Protein AF-A0AAW6PBZ6-F1 (afdb_monomer_lite)

Secondary structure (DSSP, 8-state):
-----------HHHHHHHH---B-TTT-SB-HHHHHHHH--

Foldseek 3Di:
DPPDPCPDDDDQVVCCVPVLWHADPVVRHTPPVSSVVSVVD

Sequence (41 aa):
MLEGVLDEYISIESSKLRYGVVIDPATLKIDVVATAALRAR

Radius of gyration: 10.84 Å; chains: 1; bounding box: 22×21×25 Å

Structure (mmCIF, N/CA/C/O backbone):
data_AF-A0AAW6PBZ6-F1
#
_entry.id   AF-A0AAW6PBZ6-F1
#
loop_
_atom_site.group_PDB
_atom_site.id
_atom_site.type_symbol
_atom_site.label_atom_id
_atom_site.label_alt_id
_atom_site.label_comp_id
_atom_site.label_asym_id
_atom_site.label_entity_id
_atom_site.label_seq_id
_atom_site.pdbx_PDB_ins_code
_atom_site.Cartn_x
_atom_site.Cartn_y
_atom_site.Cartn_z
_atom_site.occupancy
_atom_site.B_iso_or_equiv
_atom_site.auth_seq_id
_atom_site.auth_comp_id
_atom_site.auth_asym_id
_atom_site.auth_atom_id
_atom_site.pdbx_PDB_model_num
ATOM 1 N N . MET A 1 1 ? -13.171 3.754 -15.443 1.00 44.00 1 MET A N 1
ATOM 2 C CA . MET A 1 1 ? -12.154 3.652 -16.505 1.00 44.00 1 MET A CA 1
ATOM 3 C C . MET A 1 1 ? -10.806 3.743 -15.803 1.00 44.00 1 MET A C 1
ATOM 5 O O . MET A 1 1 ? -10.566 4.749 -15.150 1.00 44.00 1 MET A O 1
ATOM 9 N N . LEU A 1 2 ? -10.016 2.663 -15.770 1.00 49.56 2 LEU A N 1
ATOM 10 C CA . LEU A 1 2 ? -8.654 2.685 -15.214 1.00 49.56 2 LEU A CA 1
ATOM 11 C C . LEU A 1 2 ? -7.745 3.291 -16.295 1.00 49.56 2 LEU A C 1
ATOM 13 O O . LEU A 1 2 ? -7.022 2.581 -16.985 1.00 49.56 2 LEU A O 1
ATOM 17 N N . GLU A 1 3 ? -7.916 4.586 -16.553 1.00 55.81 3 GLU A N 1
ATOM 18 C CA . GLU A 1 3 ? -7.099 5.309 -17.528 1.00 55.81 3 GLU A CA 1
ATOM 19 C C . GLU A 1 3 ? -5.787 5.701 -16.867 1.00 55.81 3 GLU A C 1
ATOM 21 O O . GLU A 1 3 ? -5.746 6.561 -15.992 1.00 55.81 3 GLU A O 1
ATOM 26 N N . GLY A 1 4 ? -4.721 5.021 -17.263 1.00 51.78 4 GLY A N 1
ATOM 27 C CA . GLY A 1 4 ? -3.383 5.234 -16.738 1.00 51.78 4 GLY A CA 1
ATOM 28 C C . GLY A 1 4 ? -2.701 3.894 -16.586 1.00 51.78 4 GLY A C 1
ATOM 29 O O . GLY A 1 4 ? -2.671 3.330 -15.496 1.00 51.78 4 GLY A O 1
ATOM 30 N N . VAL A 1 5 ? -2.202 3.354 -17.698 1.00 56.22 5 VAL A N 1
ATOM 31 C CA . VAL A 1 5 ? -1.270 2.225 -17.668 1.00 56.22 5 VAL A CA 1
ATOM 32 C C . VAL A 1 5 ? -0.094 2.665 -16.791 1.00 56.22 5 VAL A C 1
ATOM 34 O O . VAL A 1 5 ? 0.664 3.554 -17.172 1.00 56.22 5 VAL A O 1
ATOM 37 N N . LEU A 1 6 ? -0.007 2.125 -15.573 1.00 64.25 6 LEU A N 1
ATOM 38 C CA . LEU A 1 6 ? 1.104 2.366 -14.657 1.00 64.25 6 LEU A CA 1
ATOM 39 C C . LEU A 1 6 ? 2.306 1.573 -15.169 1.00 64.25 6 LEU A C 1
ATOM 41 O O . LEU A 1 6 ? 2.555 0.458 -14.726 1.00 64.25 6 LEU A O 1
ATOM 45 N N . ASP A 1 7 ? 3.029 2.155 -16.121 1.00 57.28 7 ASP A N 1
ATOM 46 C CA . ASP A 1 7 ? 4.273 1.606 -16.679 1.00 57.28 7 ASP A CA 1
ATOM 47 C C . ASP A 1 7 ? 5.500 2.002 -15.826 1.00 57.28 7 ASP A C 1
ATOM 49 O O . ASP A 1 7 ? 6.624 2.130 -16.306 1.00 57.28 7 ASP A O 1
ATOM 53 N N . GLU A 1 8 ? 5.277 2.269 -14.535 1.00 64.75 8 GLU A N 1
ATOM 54 C CA . GLU A 1 8 ? 6.273 2.823 -13.622 1.00 64.75 8 GLU A CA 1
ATOM 55 C C . GLU A 1 8 ? 6.738 1.743 -12.632 1.00 64.75 8 GLU A C 1
ATOM 57 O O . GLU A 1 8 ? 5.991 1.302 -11.756 1.00 64.75 8 GLU A O 1
ATOM 62 N N . TYR A 1 9 ? 8.003 1.325 -12.743 1.00 70.56 9 TYR A N 1
ATOM 63 C CA . TYR A 1 9 ? 8.664 0.562 -11.684 1.00 70.56 9 TYR A CA 1
ATOM 64 C C . TYR A 1 9 ? 9.026 1.516 -10.547 1.00 70.56 9 TYR A C 1
ATOM 66 O O . TYR A 1 9 ? 9.972 2.296 -10.648 1.00 70.56 9 TYR A O 1
ATOM 74 N N . ILE A 1 10 ? 8.272 1.446 -9.452 1.00 80.12 10 ILE A N 1
ATOM 75 C CA . ILE A 1 10 ? 8.498 2.268 -8.262 1.00 8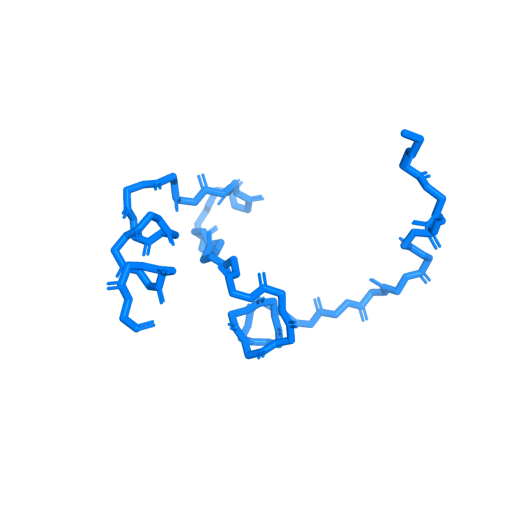0.12 10 ILE A CA 1
ATOM 76 C C . ILE A 1 10 ? 8.841 1.410 -7.043 1.00 80.12 10 ILE A C 1
ATOM 78 O O . ILE A 1 10 ? 8.492 0.233 -6.964 1.00 80.12 10 ILE A O 1
ATOM 82 N N . SER A 1 11 ? 9.519 2.007 -6.060 1.00 88.19 11 SER A N 1
ATOM 83 C CA . SER A 1 11 ? 9.784 1.324 -4.793 1.00 88.19 11 SER A CA 1
ATOM 84 C C . SER A 1 11 ? 8.501 1.111 -3.980 1.00 88.19 11 SER A C 1
ATOM 86 O O . SER A 1 11 ? 7.520 1.853 -4.105 1.00 88.19 11 SER A O 1
ATOM 88 N N . ILE A 1 12 ? 8.535 0.126 -3.079 1.00 89.75 12 ILE A N 1
ATOM 89 C CA . ILE A 1 12 ? 7.469 -0.121 -2.094 1.00 89.75 12 ILE A CA 1
ATOM 90 C C . ILE A 1 12 ? 7.163 1.154 -1.295 1.00 89.75 12 ILE A C 1
ATOM 92 O O . ILE A 1 12 ? 6.008 1.561 -1.192 1.00 89.75 12 ILE A O 1
ATOM 96 N N . GLU A 1 13 ? 8.198 1.856 -0.828 1.00 91.38 13 GLU A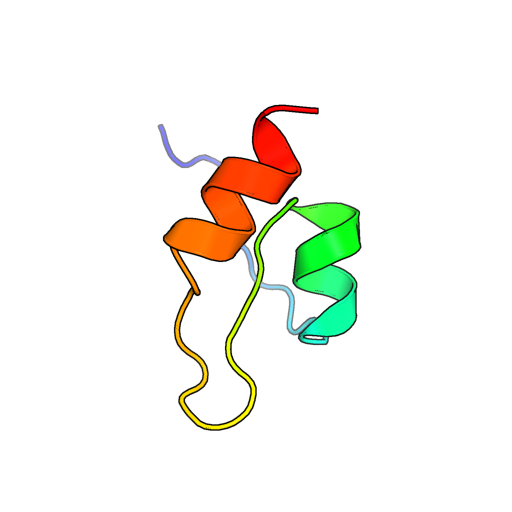 N 1
ATOM 97 C CA . GLU A 1 13 ? 8.038 3.130 -0.115 1.00 91.38 13 GLU A CA 1
ATOM 98 C C . GLU A 1 13 ? 7.360 4.205 -0.977 1.00 91.38 13 GLU A C 1
ATOM 100 O O . GLU A 1 13 ? 6.469 4.920 -0.513 1.00 91.38 13 GLU A O 1
ATOM 105 N N . SER A 1 14 ? 7.711 4.289 -2.265 1.00 90.56 14 SER A N 1
ATOM 106 C CA . SER A 1 14 ? 7.073 5.234 -3.191 1.00 90.56 14 SER A CA 1
ATOM 107 C C . SER A 1 14 ? 5.589 4.929 -3.3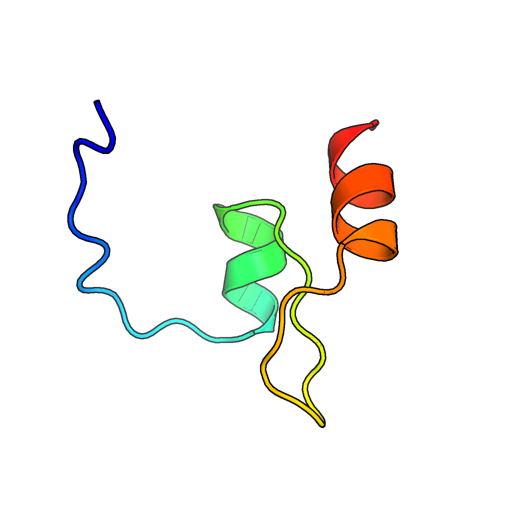93 1.00 90.56 14 SER A C 1
ATOM 109 O O . SER A 1 14 ? 4.805 5.857 -3.588 1.00 90.56 14 SER A O 1
ATOM 111 N N . SER A 1 15 ? 5.181 3.659 -3.294 1.00 89.50 15 SER A N 1
ATOM 112 C CA . SER A 1 15 ? 3.778 3.245 -3.452 1.00 89.50 15 SER A CA 1
ATOM 113 C C . SER A 1 15 ? 2.900 3.833 -2.346 1.00 89.50 15 SER A C 1
ATOM 115 O O .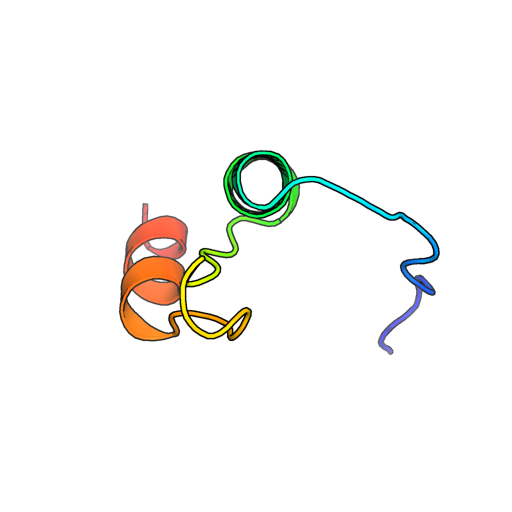 SER A 1 15 ? 1.789 4.313 -2.599 1.00 89.50 15 SER A O 1
ATOM 117 N N . LYS A 1 16 ? 3.443 3.901 -1.126 1.00 92.31 16 LYS A N 1
ATOM 118 C CA . LYS A 1 16 ? 2.784 4.512 0.032 1.00 92.31 16 LYS A CA 1
ATOM 119 C C . LYS A 1 16 ? 2.636 6.019 -0.130 1.00 92.31 16 LYS A C 1
ATOM 121 O O . LYS A 1 16 ? 1.586 6.568 0.195 1.00 92.31 16 LYS A O 1
ATOM 126 N N . LEU A 1 17 ? 3.676 6.683 -0.628 1.00 91.69 17 LEU A N 1
ATOM 127 C CA . LEU A 1 17 ? 3.717 8.141 -0.742 1.00 91.69 17 LEU A CA 1
ATOM 128 C C . LEU A 1 17 ? 2.893 8.667 -1.921 1.00 91.69 17 LEU A C 1
ATOM 130 O O . LEU A 1 17 ? 2.175 9.649 -1.763 1.00 91.69 17 LEU A O 1
ATOM 134 N N . ARG A 1 18 ? 2.988 8.021 -3.088 1.00 90.12 18 ARG A N 1
ATOM 135 C CA . ARG A 1 18 ? 2.355 8.494 -4.331 1.00 90.12 18 ARG A CA 1
ATOM 136 C C . ARG A 1 18 ? 0.914 8.028 -4.477 1.00 90.12 18 ARG A C 1
ATOM 138 O O . ARG A 1 18 ? 0.069 8.790 -4.932 1.00 90.12 18 ARG A O 1
ATOM 145 N N . TYR A 1 19 ? 0.635 6.786 -4.087 1.00 90.31 19 TYR A N 1
ATOM 146 C CA . TYR A 1 19 ? -0.661 6.147 -4.334 1.00 90.31 19 TYR A CA 1
ATOM 147 C C . TYR A 1 19 ? -1.443 5.846 -3.055 1.00 90.31 19 TYR A C 1
ATOM 149 O O . TYR A 1 19 ? -2.565 5.327 -3.113 1.00 90.31 19 TYR A O 1
ATOM 157 N N . GLY A 1 20 ? -0.863 6.135 -1.885 1.00 94.69 20 GLY A N 1
ATOM 158 C CA . GLY A 1 20 ? -1.465 5.770 -0.610 1.00 94.69 20 GLY A CA 1
ATOM 159 C C . GLY A 1 20 ? -1.707 4.265 -0.512 1.00 94.69 20 GLY A C 1
ATOM 160 O O . GLY A 1 20 ? -2.745 3.871 0.011 1.00 94.69 20 GLY A O 1
ATOM 161 N N . VAL A 1 21 ? -0.818 3.443 -1.084 1.00 95.31 21 VAL A N 1
ATOM 162 C CA . VAL A 1 21 ? -0.892 1.974 -1.065 1.00 95.31 21 VAL A CA 1
ATOM 163 C C . VAL A 1 21 ? 0.262 1.428 -0.242 1.00 95.31 21 VAL A C 1
ATOM 165 O O . VAL A 1 21 ? 1.417 1.763 -0.485 1.00 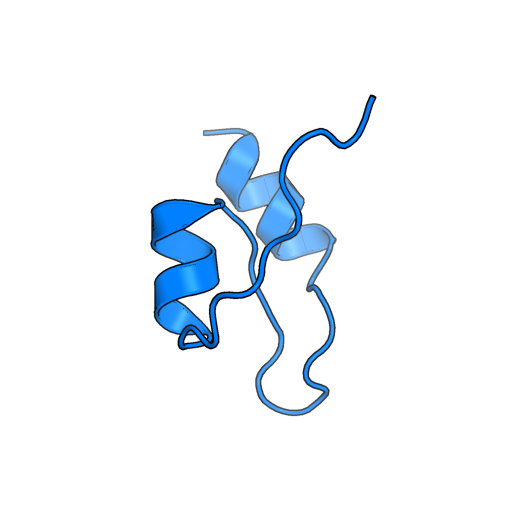95.31 21 VAL A O 1
ATOM 168 N N . VAL A 1 22 ? -0.044 0.557 0.711 1.00 96.06 22 VAL A N 1
ATOM 169 C CA . VAL A 1 22 ? 0.965 -0.168 1.484 1.00 96.06 22 VAL A CA 1
ATOM 170 C C . VAL A 1 22 ? 1.159 -1.542 0.851 1.00 96.06 22 VAL A C 1
ATOM 172 O O . VAL A 1 22 ? 0.189 -2.272 0.652 1.00 96.06 22 VAL A O 1
ATOM 175 N N . ILE A 1 23 ? 2.403 -1.883 0.518 1.00 95.69 23 ILE A N 1
ATOM 176 C CA . ILE A 1 23 ? 2.788 -3.196 -0.011 1.00 95.69 23 ILE A CA 1
ATOM 177 C C . ILE A 1 23 ? 3.596 -3.914 1.065 1.00 95.69 23 ILE A C 1
ATOM 179 O O . ILE A 1 23 ? 4.523 -3.339 1.633 1.00 95.69 23 ILE A O 1
ATOM 183 N N . ASP A 1 24 ? 3.252 -5.167 1.326 1.00 94.81 24 ASP A N 1
ATOM 184 C CA . ASP A 1 24 ? 4.033 -6.055 2.176 1.00 94.81 24 ASP A CA 1
ATOM 185 C C . ASP A 1 24 ? 5.332 -6.452 1.444 1.00 94.81 24 ASP A C 1
ATOM 187 O O . ASP A 1 24 ? 5.263 -7.069 0.377 1.00 94.81 24 ASP A O 1
ATOM 191 N N . PRO A 1 25 ? 6.523 -6.131 1.981 1.00 92.31 25 PRO A N 1
ATOM 192 C CA . PRO A 1 25 ? 7.792 -6.425 1.320 1.00 92.31 25 PRO A CA 1
ATOM 193 C C . PRO A 1 25 ? 8.140 -7.917 1.270 1.00 92.31 25 PRO A C 1
ATOM 195 O O . PRO A 1 25 ? 8.933 -8.313 0.418 1.00 92.31 25 PRO A O 1
ATOM 198 N N . ALA A 1 26 ? 7.567 -8.748 2.144 1.00 95.06 26 ALA A N 1
ATOM 199 C CA . ALA A 1 26 ? 7.817 -10.188 2.151 1.00 95.06 26 ALA A CA 1
ATOM 200 C C . ALA A 1 26 ? 7.000 -10.917 1.076 1.00 95.06 26 ALA A C 1
ATOM 202 O O . ALA A 1 26 ? 7.440 -11.936 0.544 1.00 95.06 26 ALA A O 1
ATOM 203 N N . THR A 1 27 ? 5.809 -10.404 0.756 1.00 94.50 27 THR A N 1
ATOM 204 C CA . THR A 1 27 ? 4.876 -11.057 -0.177 1.00 94.50 27 THR A CA 1
ATOM 205 C C . THR A 1 27 ? 4.672 -10.294 -1.482 1.00 94.50 27 THR A C 1
ATOM 207 O O . THR A 1 27 ? 4.116 -10.856 -2.427 1.00 94.50 27 THR A O 1
ATOM 210 N N . LEU A 1 28 ? 5.113 -9.034 -1.541 1.00 91.81 28 LEU A N 1
ATOM 211 C CA . LEU A 1 28 ? 4.876 -8.072 -2.624 1.00 91.81 28 LEU A CA 1
ATOM 212 C C . LEU A 1 28 ? 3.389 -7.880 -2.956 1.00 91.81 28 LEU A C 1
ATOM 214 O O . LEU A 1 28 ? 3.029 -7.492 -4.068 1.00 91.81 28 LEU A O 1
ATOM 218 N N . LYS A 1 29 ? 2.510 -8.142 -1.985 1.00 95.12 29 LYS A N 1
ATOM 219 C CA . LYS A 1 29 ? 1.063 -7.944 -2.100 1.00 95.12 29 LYS A CA 1
ATOM 220 C C . LYS A 1 29 ? 0.638 -6.679 -1.371 1.00 95.12 29 LYS A C 1
ATOM 222 O O . LYS A 1 29 ? 1.303 -6.220 -0.449 1.00 95.12 29 LYS A O 1
ATOM 227 N N . ILE A 1 30 ? -0.501 -6.128 -1.776 1.00 95.69 30 ILE A N 1
ATOM 228 C CA . ILE A 1 30 ? -1.107 -4.991 -1.084 1.00 95.69 30 ILE A CA 1
ATOM 229 C C . ILE A 1 30 ? -1.553 -5.437 0.312 1.00 95.69 30 ILE A C 1
ATOM 231 O O . ILE A 1 30 ? -2.344 -6.373 0.441 1.00 95.69 30 ILE A O 1
ATOM 235 N N . ASP A 1 31 ? -1.104 -4.721 1.339 1.00 97.44 31 ASP A N 1
ATOM 236 C CA . ASP A 1 31 ? -1.702 -4.789 2.668 1.00 97.44 31 ASP A CA 1
ATOM 237 C C . ASP A 1 31 ? -2.972 -3.937 2.659 1.00 97.44 31 ASP A C 1
ATOM 239 O O . ASP A 1 31 ? -2.940 -2.703 2.725 1.00 97.44 31 ASP A O 1
ATOM 243 N N . VAL A 1 32 ? -4.110 -4.613 2.528 1.00 97.06 32 VAL A N 1
ATOM 244 C CA . VAL A 1 32 ? -5.421 -3.968 2.422 1.00 97.06 32 VAL A CA 1
ATOM 245 C C . VAL A 1 32 ? -5.779 -3.219 3.708 1.00 97.06 32 VAL A C 1
ATOM 247 O O . VAL A 1 32 ? -6.353 -2.131 3.632 1.00 97.06 32 VAL A O 1
ATOM 250 N N . VAL A 1 33 ? -5.412 -3.752 4.877 1.00 97.12 33 VAL A N 1
ATOM 251 C CA . VAL A 1 33 ? -5.753 -3.158 6.180 1.00 97.12 33 VAL A CA 1
ATOM 252 C C . VAL A 1 33 ? -4.941 -1.887 6.402 1.00 97.12 33 VAL A C 1
ATOM 254 O O . VAL A 1 33 ? -5.512 -0.828 6.675 1.00 97.12 33 VAL A O 1
ATOM 257 N N . ALA A 1 34 ? -3.622 -1.955 6.216 1.00 96.38 34 ALA A N 1
ATOM 258 C CA . ALA A 1 34 ? -2.754 -0.791 6.359 1.00 96.38 34 ALA A CA 1
ATOM 259 C C . ALA A 1 34 ? -3.053 0.282 5.301 1.00 96.38 34 ALA A C 1
ATOM 261 O O . ALA A 1 34 ? -3.032 1.475 5.605 1.00 96.38 34 ALA A O 1
ATOM 262 N N . THR A 1 35 ? -3.391 -0.127 4.074 1.00 97.50 35 THR A N 1
ATOM 263 C CA . THR A 1 35 ? -3.816 0.791 3.006 1.00 97.50 35 THR A CA 1
ATOM 264 C C . THR A 1 35 ? -5.110 1.519 3.369 1.00 97.50 35 THR A C 1
ATOM 266 O O . THR A 1 35 ? -5.197 2.734 3.191 1.00 97.50 35 THR A O 1
ATOM 269 N N . ALA A 1 36 ? -6.109 0.811 3.904 1.00 96.81 36 ALA A N 1
ATOM 270 C CA . ALA A 1 36 ? -7.362 1.427 4.330 1.00 96.81 36 ALA A CA 1
ATOM 271 C C . ALA A 1 36 ? -7.133 2.449 5.455 1.00 96.81 36 ALA A C 1
ATOM 273 O O . ALA A 1 36 ? -7.598 3.584 5.355 1.00 96.81 36 ALA A O 1
ATOM 274 N N . ALA A 1 37 ? -6.345 2.089 6.473 1.00 97.00 37 ALA A N 1
ATOM 275 C CA . ALA A 1 37 ? -5.988 2.999 7.561 1.00 97.00 37 ALA A CA 1
ATOM 276 C C . ALA A 1 37 ? -5.228 4.241 7.059 1.00 97.00 37 ALA A C 1
ATOM 278 O O . ALA A 1 37 ? -5.500 5.358 7.493 1.00 97.00 37 ALA A O 1
ATOM 279 N N . LEU A 1 38 ? -4.308 4.065 6.104 1.00 95.19 38 LEU A N 1
ATOM 280 C CA . LEU A 1 38 ? -3.540 5.158 5.505 1.00 95.19 38 LEU A CA 1
ATOM 281 C C . LE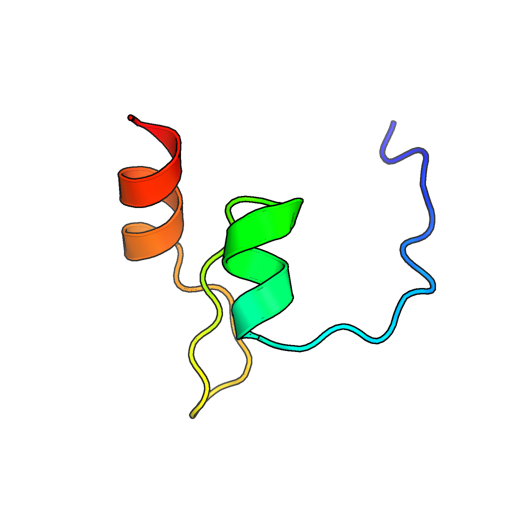U A 1 38 ? -4.408 6.145 4.715 1.00 95.19 38 LEU A C 1
ATOM 283 O O . LEU A 1 38 ? -4.040 7.311 4.609 1.00 95.19 38 LEU A O 1
ATOM 287 N N . ARG A 1 39 ? -5.511 5.683 4.122 1.00 94.25 39 ARG A N 1
ATOM 288 C CA . ARG A 1 39 ? -6.417 6.502 3.298 1.00 94.25 39 ARG A CA 1
ATOM 289 C C . ARG A 1 39 ? -7.562 7.131 4.083 1.00 94.25 39 ARG A C 1
ATOM 291 O O . ARG A 1 39 ? -8.205 8.036 3.573 1.00 94.25 39 ARG A O 1
ATOM 298 N N . ALA A 1 40 ? -7.821 6.653 5.294 1.00 93.00 40 ALA A N 1
ATOM 299 C CA . ALA A 1 40 ? -8.841 7.206 6.179 1.00 93.00 40 ALA A CA 1
ATOM 300 C C . ALA A 1 40 ? -8.392 8.488 6.913 1.00 93.00 40 ALA A C 1
ATOM 302 O O . ALA A 1 40 ? -9.152 9.009 7.727 1.00 93.00 40 ALA A O 1
ATOM 303 N N . ARG A 1 41 ? -7.166 8.961 6.660 1.00 75.94 41 ARG A N 1
ATOM 304 C CA . ARG A 1 41 ? -6.571 10.157 7.268 1.00 75.94 41 ARG A CA 1
ATOM 305 C C . ARG A 1 41 ? -6.687 11.381 6.367 1.00 75.94 41 ARG A C 1
ATOM 307 O O . ARG A 1 41 ? -6.612 11.196 5.131 1.00 75.94 41 ARG A O 1
#

Organism: NCBI:txid53408

pLDDT: mean 85.05, std 15.8, range [44.0, 97.5]